Protein AF-A0A954PVY9-F1 (afdb_monomer)

Solvent-accessible surface area (backbone atoms only — not comparable to full-atom values): 7158 Å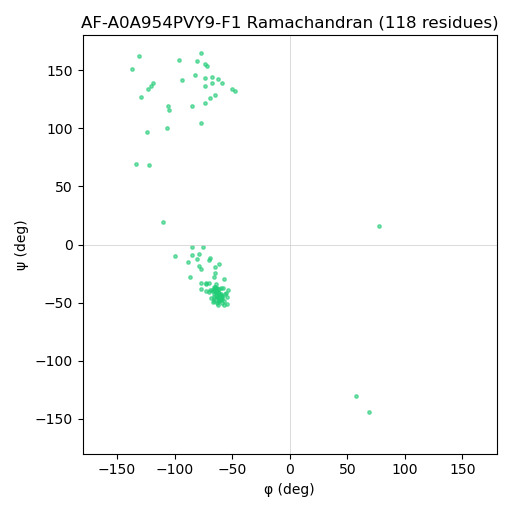² total; per-residue (Å²): 110,61,68,61,53,42,70,74,42,60,95,51,85,72,95,65,95,59,83,76,90,64,86,89,55,93,79,88,86,86,84,80,85,85,58,50,85,84,39,48,58,55,56,52,50,53,50,30,65,71,69,37,47,43,48,49,43,28,36,53,28,14,41,55,46,36,51,49,36,32,76,71,67,75,44,56,80,82,45,35,53,59,44,24,50,50,39,47,71,72,52,85,86,41,74,80,64,51,71,69,53,44,54,52,40,26,56,48,21,39,53,44,29,52,62,48,56,79,70,106

Nearest PDB structures (foldseek):
  1r0k-assembly1_B  TM=9.342E-01  e=4.676E-06  Zymomonas mobilis
  4zn6-assembly1_B  TM=9.422E-01  e=2.497E-05  Acinetobacter baumannii AB307-0294
  5dul-assembly2_C  TM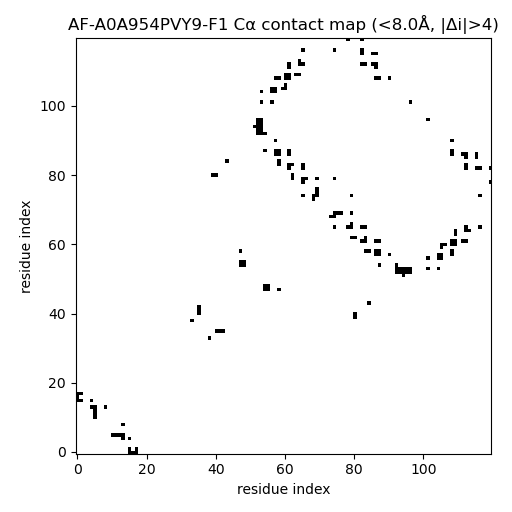=9.251E-01  e=2.497E-05  Yersinia pestis
  5dul-assembly1_A  TM=9.231E-01  e=3.491E-05  Yersinia pestis
  3iie-assembly1_B  TM=9.160E-01  e=1.491E-04  Yersinia pseudotuberculosis YPIII

Secondary structure (DSSP, 8-state):
-HHHHHHHHTT-----SSPPP-TTS----------TTT-HHHHHHHHHHHH-TTHHHHHHHHHHHHHHHHHTTSS-GGGHHHHHHHHHHTSPP-SS--HHHHHHHHHHHHHHHHHHHTT-

Sequence (120 aa):
RLPIQYALTHPRRLPCPAPSFDPAQTWELSLEPADRDRFPALSLGFEVARVGGTAGAVINAANEVAVGLFLAGEIRFTDIVPLCQKTLNNHTFEQRPSLARLLELDQWARQEAGVCAERL

Radius of gyration: 19.32 Å; Cα contacts (8 Å, |Δi|>4): 104; chains: 1; bounding box: 39×36×48 Å

Structure (mmCIF, N/CA/C/O backbone):
data_AF-A0A954PVY9-F1
#
_entry.id   AF-A0A954PVY9-F1
#
loop_
_atom_site.group_PDB
_atom_site.id
_atom_site.type_symbol
_atom_site.label_atom_id
_atom_site.label_alt_id
_atom_site.label_comp_id
_atom_site.label_asym_id
_atom_site.label_entity_id
_atom_site.label_seq_id
_atom_site.pdbx_PDB_ins_code
_atom_site.Cartn_x
_atom_site.Cartn_y
_atom_site.Cartn_z
_atom_site.occupancy
_atom_site.B_iso_or_equiv
_atom_site.auth_seq_id
_atom_site.auth_comp_id
_atom_site.auth_asym_id
_atom_site.auth_atom_id
_atom_site.pdbx_PDB_model_num
ATOM 1 N N . ARG A 1 1 ? 6.125 -9.121 -18.660 1.00 80.56 1 ARG A N 1
ATOM 2 C CA . ARG A 1 1 ? 6.710 -10.407 -19.132 1.00 80.56 1 ARG A CA 1
ATOM 3 C C . ARG A 1 1 ? 8.151 -10.600 -18.657 1.00 80.56 1 ARG A C 1
ATOM 5 O O . ARG A 1 1 ? 8.395 -11.585 -17.978 1.00 80.56 1 ARG A O 1
ATOM 12 N N . LEU A 1 2 ? 9.065 -9.658 -18.918 1.00 92.12 2 LEU A N 1
ATOM 13 C CA . LEU A 1 2 ? 10.461 -9.735 -18.458 1.00 92.12 2 LEU A CA 1
ATOM 14 C C . LEU A 1 2 ? 10.653 -9.938 -16.932 1.00 92.12 2 LEU A C 1
ATOM 16 O O . LEU A 1 2 ? 11.351 -10.886 -16.575 1.00 92.12 2 LEU A O 1
ATOM 20 N N . PRO A 1 3 ? 10.033 -9.149 -16.022 1.00 93.50 3 PRO A N 1
ATOM 21 C CA . PRO A 1 3 ? 10.262 -9.327 -14.581 1.00 93.50 3 PRO A CA 1
ATOM 22 C C . PRO A 1 3 ? 9.755 -10.679 -14.058 1.00 93.50 3 PRO A C 1
ATOM 24 O O . PRO A 1 3 ? 10.426 -11.311 -13.250 1.00 93.50 3 PRO A O 1
ATOM 27 N N . ILE A 1 4 ? 8.623 -11.167 -14.580 1.00 93.56 4 ILE A N 1
ATOM 28 C CA . ILE A 1 4 ? 8.061 -12.482 -14.230 1.00 93.56 4 ILE A CA 1
ATOM 29 C C . ILE A 1 4 ? 9.016 -13.605 -14.649 1.00 93.56 4 ILE A C 1
ATOM 31 O O . ILE A 1 4 ? 9.348 -14.465 -13.840 1.00 93.56 4 ILE A O 1
ATOM 35 N N . GLN A 1 5 ? 9.485 -13.590 -15.904 1.00 94.62 5 GLN A N 1
ATOM 36 C CA . GLN A 1 5 ? 10.417 -14.604 -16.400 1.00 94.62 5 GLN A CA 1
ATOM 37 C C . GLN A 1 5 ? 11.698 -14.625 -15.566 1.00 94.62 5 GLN A C 1
ATOM 39 O O . GLN A 1 5 ? 12.135 -15.693 -15.152 1.00 94.62 5 GLN A O 1
ATOM 44 N N . TYR A 1 6 ? 12.275 -13.452 -15.296 1.00 94.75 6 TYR A N 1
ATOM 45 C CA . TYR A 1 6 ? 13.500 -13.364 -14.513 1.00 94.75 6 TYR A CA 1
ATOM 46 C C . TYR A 1 6 ? 13.312 -13.882 -13.084 1.00 94.75 6 TYR A C 1
ATOM 48 O O . TYR A 1 6 ? 14.158 -14.637 -12.620 1.00 94.75 6 TYR A O 1
ATOM 56 N N . ALA A 1 7 ? 12.196 -13.561 -12.420 1.00 96.00 7 ALA A N 1
ATOM 57 C CA . ALA A 1 7 ? 11.892 -14.087 -11.088 1.00 96.00 7 ALA A CA 1
ATOM 58 C C . ALA A 1 7 ? 11.842 -15.628 -11.056 1.00 96.00 7 ALA A C 1
ATOM 60 O O . ALA A 1 7 ? 12.325 -16.232 -10.104 1.00 96.00 7 ALA A O 1
ATOM 61 N N . LEU A 1 8 ? 11.317 -16.268 -12.110 1.00 95.50 8 LEU A N 1
ATOM 62 C CA . LEU A 1 8 ? 11.235 -17.731 -12.217 1.00 95.50 8 LEU A CA 1
ATOM 63 C C . LEU A 1 8 ? 12.565 -18.397 -12.584 1.00 95.50 8 LEU A C 1
ATOM 65 O O . LEU A 1 8 ? 12.820 -19.533 -12.190 1.00 95.50 8 LEU A O 1
ATOM 69 N N . THR A 1 9 ? 13.395 -17.732 -13.390 1.00 96.06 9 THR A N 1
ATOM 70 C CA . THR A 1 9 ? 14.623 -18.335 -13.925 1.00 96.06 9 THR A CA 1
ATOM 71 C C . THR A 1 9 ? 15.874 -17.937 -13.157 1.00 96.06 9 THR A C 1
ATOM 73 O O . THR A 1 9 ? 16.922 -18.542 -13.391 1.00 96.06 9 THR A O 1
ATOM 76 N N . HIS A 1 10 ? 15.780 -16.960 -12.248 1.00 96.12 10 HIS A N 1
ATOM 77 C CA . HIS A 1 10 ? 16.892 -16.450 -11.453 1.00 96.12 10 HIS A CA 1
ATOM 78 C C . HIS A 1 10 ? 17.722 -17.593 -10.828 1.00 96.12 10 HIS A C 1
ATOM 80 O O . HIS A 1 10 ? 17.151 -18.518 -10.247 1.00 96.12 10 HIS A O 1
ATOM 86 N N . PRO A 1 11 ? 19.067 -17.560 -10.933 1.00 95.81 11 PRO A N 1
ATOM 87 C CA . PRO A 1 11 ? 19.891 -16.481 -11.498 1.00 95.81 11 PRO A CA 1
ATOM 88 C C . PRO A 1 11 ? 20.070 -16.547 -13.027 1.00 95.81 11 PRO A C 1
ATOM 90 O O . PRO A 1 11 ? 20.716 -15.680 -13.614 1.00 95.81 11 PRO A O 1
ATOM 93 N N . ARG A 1 12 ? 19.519 -17.565 -13.699 1.00 96.00 12 ARG A N 1
ATOM 94 C CA . ARG A 1 12 ? 19.664 -17.762 -15.148 1.00 96.00 12 ARG A CA 1
ATOM 95 C C . ARG A 1 12 ? 18.828 -16.747 -15.926 1.00 96.00 12 ARG A C 1
ATOM 97 O O . ARG A 1 12 ? 17.691 -16.437 -15.565 1.00 96.00 12 ARG A O 1
ATOM 104 N N . ARG A 1 13 ? 19.370 -16.283 -17.052 1.00 93.25 13 ARG A N 1
ATOM 105 C CA . ARG A 1 13 ? 18.653 -15.467 -18.039 1.00 93.25 13 ARG A CA 1
ATOM 106 C C . ARG A 1 13 ? 18.332 -16.334 -19.247 1.00 93.25 13 ARG A C 1
ATOM 108 O O . ARG A 1 13 ? 19.238 -16.826 -19.909 1.00 93.25 13 ARG A O 1
ATOM 115 N N . LEU A 1 14 ? 17.046 -16.542 -19.503 1.00 93.44 14 LEU A N 1
ATOM 116 C CA . LEU A 1 14 ? 16.572 -17.227 -20.705 1.00 93.44 14 LEU A CA 1
ATOM 117 C C . LEU A 1 14 ? 16.193 -16.201 -21.785 1.00 93.44 14 LEU A C 1
ATOM 119 O O . LEU A 1 14 ? 15.905 -15.052 -21.436 1.00 93.44 14 LEU A O 1
ATOM 123 N N . PRO A 1 15 ? 16.144 -16.592 -23.072 1.00 92.56 15 PRO A N 1
ATOM 124 C CA . PRO A 1 15 ? 15.551 -15.762 -24.118 1.00 92.56 15 PRO A CA 1
ATOM 125 C C . PRO A 1 15 ? 14.153 -15.281 -23.706 1.00 92.56 15 PRO A C 1
ATOM 127 O O . PRO A 1 15 ? 13.360 -16.056 -23.171 1.00 92.56 15 PRO A O 1
ATOM 130 N N . CYS A 1 16 ? 13.862 -13.993 -23.888 1.00 89.88 16 CYS A N 1
ATOM 131 C CA . CYS A 1 16 ? 12.590 -13.381 -23.505 1.00 89.88 16 CYS A CA 1
ATOM 132 C C . CYS A 1 16 ? 11.914 -12.792 -24.748 1.00 89.88 16 CYS A C 1
ATOM 134 O O . CYS A 1 16 ? 12.590 -12.109 -25.511 1.00 89.88 16 CYS A O 1
ATOM 136 N N . PRO A 1 17 ? 10.597 -12.982 -24.945 1.00 88.06 17 PRO A N 1
ATOM 137 C CA . PRO A 1 17 ? 9.878 -12.370 -26.061 1.00 88.06 17 PRO A CA 1
ATOM 138 C C . PRO A 1 17 ? 9.605 -10.869 -25.857 1.00 88.06 17 PRO A C 1
ATOM 140 O O . PRO A 1 17 ? 8.970 -10.249 -26.704 1.00 88.06 17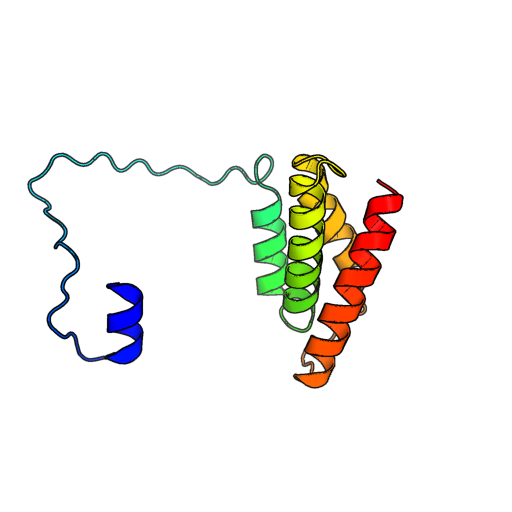 PRO A O 1
ATOM 143 N N . ALA A 1 18 ? 9.987 -10.290 -24.712 1.00 90.50 18 ALA A N 1
ATOM 144 C CA . ALA A 1 18 ? 9.885 -8.849 -24.510 1.00 90.50 18 ALA A CA 1
ATOM 145 C C . ALA A 1 18 ? 10.879 -8.127 -25.438 1.00 90.50 18 ALA A C 1
ATOM 147 O O . ALA A 1 18 ? 12.007 -8.605 -25.572 1.00 90.50 18 ALA A O 1
ATOM 148 N N . PRO A 1 19 ? 10.490 -7.000 -26.060 1.00 88.56 19 PRO A N 1
ATOM 149 C CA . PRO A 1 19 ? 11.402 -6.235 -26.897 1.00 88.56 19 PRO A CA 1
ATOM 150 C C . PRO A 1 19 ? 12.618 -5.786 -26.083 1.00 88.56 19 PRO A C 1
ATOM 152 O O . PRO A 1 19 ? 12.493 -5.393 -24.919 1.00 88.56 19 PRO A O 1
ATOM 155 N N . SER A 1 20 ? 13.792 -5.864 -26.702 1.00 87.50 20 SER A N 1
ATOM 156 C CA . SER A 1 20 ? 15.020 -5.331 -26.121 1.00 87.50 20 SER A CA 1
ATOM 157 C C . SER A 1 20 ? 14.951 -3.810 -26.059 1.00 87.50 20 SER A C 1
ATOM 159 O O . SER A 1 20 ? 14.409 -3.167 -26.956 1.00 87.50 20 SER A O 1
ATOM 161 N N . PHE A 1 21 ? 15.530 -3.240 -25.006 1.00 89.56 21 PHE A N 1
ATOM 162 C CA . PHE A 1 21 ? 15.793 -1.808 -24.953 1.00 89.56 21 PHE A CA 1
ATOM 163 C C . PHE A 1 21 ? 16.811 -1.438 -26.042 1.00 89.56 21 PHE A C 1
ATOM 165 O O . PHE A 1 21 ? 17.864 -2.073 -26.129 1.00 89.56 21 PHE A O 1
ATOM 172 N N . ASP A 1 22 ? 16.489 -0.438 -26.861 1.00 90.69 22 ASP A N 1
ATOM 173 C CA . ASP A 1 22 ? 17.344 0.058 -27.940 1.00 90.69 22 ASP A CA 1
ATOM 174 C C . ASP A 1 22 ? 17.949 1.418 -27.549 1.00 90.69 22 ASP A C 1
ATOM 176 O O . ASP A 1 22 ? 17.278 2.446 -27.659 1.00 90.69 22 ASP A O 1
ATOM 180 N N . PRO A 1 23 ? 19.210 1.461 -27.089 1.00 86.69 23 PRO A N 1
ATOM 181 C CA . PRO A 1 23 ? 19.839 2.703 -26.653 1.00 86.69 23 PRO A CA 1
ATOM 182 C C . PRO A 1 23 ? 20.121 3.689 -27.799 1.00 86.69 23 PRO A C 1
ATOM 184 O O . PRO A 1 23 ? 20.469 4.830 -27.512 1.00 86.69 23 PRO A O 1
ATOM 187 N N . ALA A 1 24 ? 20.007 3.278 -29.070 1.00 92.75 24 ALA A N 1
ATOM 188 C CA . ALA A 1 24 ? 20.234 4.154 -30.222 1.00 92.75 24 ALA A CA 1
ATOM 189 C C . ALA A 1 24 ? 19.023 5.044 -30.556 1.00 92.75 24 ALA A C 1
ATOM 191 O O . ALA A 1 24 ? 19.149 5.985 -31.340 1.00 92.75 24 ALA A O 1
ATOM 192 N N . GLN A 1 25 ? 17.855 4.762 -29.974 1.00 90.88 25 GLN A N 1
ATOM 193 C CA . GLN A 1 25 ? 16.687 5.635 -30.080 1.00 90.88 25 GLN A CA 1
ATOM 194 C C . GLN A 1 25 ? 16.866 6.887 -29.216 1.00 90.88 25 GLN A C 1
ATOM 196 O O . GLN A 1 25 ? 17.608 6.887 -28.235 1.00 90.88 25 GLN A O 1
ATOM 201 N N . THR A 1 26 ? 16.175 7.970 -29.566 1.00 88.38 26 THR A N 1
ATOM 202 C CA . THR A 1 26 ? 16.121 9.155 -28.706 1.00 88.38 26 THR A CA 1
ATOM 203 C C . THR A 1 26 ? 15.225 8.861 -27.507 1.00 88.38 26 THR A C 1
ATOM 205 O O . THR A 1 26 ? 14.043 8.564 -27.677 1.00 88.38 26 THR A O 1
ATOM 208 N N . TRP A 1 27 ? 15.775 8.983 -26.301 1.00 89.62 27 TRP A N 1
ATOM 209 C CA . TRP A 1 27 ? 15.048 8.840 -25.041 1.00 89.62 27 TRP A CA 1
ATOM 210 C C . TRP A 1 27 ? 15.126 10.145 -24.258 1.00 89.62 27 TRP A C 1
ATOM 212 O O . TRP A 1 27 ? 16.195 10.748 -24.166 1.00 89.62 27 TRP A O 1
ATOM 222 N N . GLU A 1 28 ? 14.019 10.550 -23.644 1.00 92.00 28 GLU A N 1
ATOM 223 C CA . GLU A 1 28 ? 14.019 11.595 -22.624 1.00 92.00 28 GLU A CA 1
ATOM 224 C C . GLU A 1 28 ? 13.821 10.935 -21.258 1.00 92.00 28 GLU A C 1
ATOM 226 O O . GLU A 1 28 ? 12.825 10.252 -21.021 1.00 92.00 28 GLU A O 1
ATOM 231 N N . LEU A 1 29 ? 14.804 11.106 -20.373 1.00 92.69 29 LEU A N 1
ATOM 232 C CA . LEU A 1 29 ? 14.762 10.616 -19.001 1.00 92.69 29 LEU A CA 1
ATOM 233 C C . LEU A 1 29 ? 14.987 11.800 -18.065 1.00 92.69 29 LEU A C 1
ATOM 235 O O . LEU A 1 29 ? 16.125 12.198 -17.813 1.00 92.69 29 LEU A O 1
ATOM 239 N N . SER A 1 30 ? 13.896 12.358 -17.555 1.00 94.94 30 SER A N 1
ATOM 240 C CA . SER A 1 30 ? 13.922 13.361 -16.497 1.00 94.94 30 SER A CA 1
ATOM 241 C C . SER A 1 30 ? 13.765 12.689 -15.135 1.00 94.94 30 SER A C 1
ATOM 243 O O . SER A 1 30 ? 13.036 11.711 -14.971 1.00 94.94 30 SER A O 1
ATOM 245 N N . LEU A 1 31 ? 14.497 13.203 -14.149 1.00 96.06 31 LEU A N 1
ATOM 246 C CA . LEU A 1 31 ? 14.401 12.781 -12.759 1.00 96.06 31 LEU A CA 1
ATOM 247 C C . LEU A 1 31 ? 14.083 14.006 -11.915 1.00 96.06 31 LEU A C 1
ATOM 249 O O . LEU A 1 31 ? 14.739 15.039 -12.047 1.00 96.06 31 LEU A O 1
ATOM 253 N N . GLU A 1 32 ? 13.116 13.866 -11.020 1.00 96.06 32 GLU A N 1
ATOM 254 C CA . GLU A 1 32 ? 12.742 14.905 -10.070 1.00 96.06 32 GLU A CA 1
ATOM 255 C C . GLU A 1 32 ? 12.514 14.308 -8.674 1.00 96.06 32 GLU A C 1
ATOM 257 O O . GLU A 1 32 ? 12.163 13.128 -8.549 1.00 96.06 32 GLU A O 1
ATOM 262 N N . PRO A 1 33 ? 12.742 15.083 -7.600 1.00 96.88 33 PRO A N 1
ATOM 263 C CA . PRO A 1 33 ? 12.385 14.658 -6.256 1.00 96.88 33 PRO A CA 1
ATOM 264 C C . PRO A 1 33 ? 10.875 14.444 -6.126 1.00 96.88 33 PRO A C 1
ATOM 266 O O . PRO A 1 33 ? 10.079 15.229 -6.636 1.00 96.88 33 PRO A O 1
ATOM 269 N N . ALA A 1 34 ? 10.473 13.418 -5.376 1.00 96.00 34 ALA A N 1
ATOM 270 C CA . ALA A 1 34 ? 9.065 13.214 -5.064 1.00 96.00 34 ALA A CA 1
ATOM 271 C C . ALA A 1 34 ? 8.547 14.304 -4.110 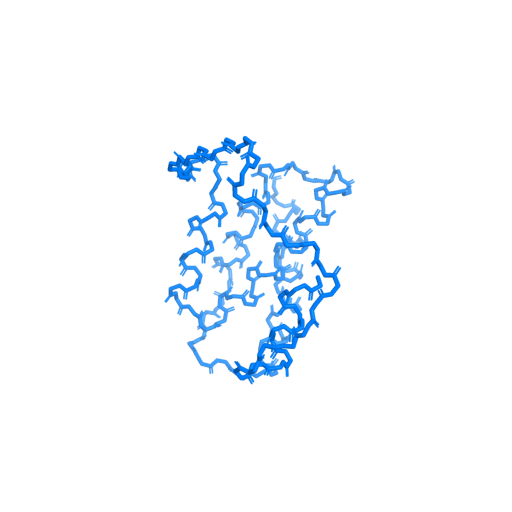1.00 96.00 34 ALA A C 1
ATOM 273 O O . ALA A 1 34 ? 9.090 14.489 -3.017 1.00 96.00 34 ALA A O 1
ATOM 274 N N . ASP A 1 35 ? 7.462 14.970 -4.499 1.00 97.12 35 ASP A N 1
ATOM 275 C CA . ASP A 1 35 ? 6.738 15.926 -3.661 1.00 97.12 35 ASP A CA 1
ATOM 276 C C . ASP A 1 35 ? 5.864 15.180 -2.639 1.00 97.12 35 ASP A C 1
ATOM 278 O O . ASP A 1 35 ? 4.826 14.600 -2.965 1.00 97.12 35 ASP A O 1
ATOM 282 N N . ARG A 1 36 ? 6.310 15.158 -1.383 1.00 95.31 36 ARG A N 1
ATOM 283 C CA . ARG A 1 36 ? 5.639 14.421 -0.304 1.00 95.31 36 ARG A CA 1
ATOM 284 C C . ARG A 1 36 ? 4.393 15.120 0.227 1.00 95.31 36 ARG A C 1
ATOM 286 O O . ARG A 1 36 ? 3.547 14.434 0.795 1.00 95.31 36 ARG A O 1
ATOM 293 N N . ASP A 1 37 ? 4.269 16.426 0.018 1.00 95.44 37 ASP A N 1
ATOM 294 C CA . ASP A 1 37 ? 3.078 17.179 0.411 1.00 95.44 37 ASP A CA 1
ATOM 295 C C . ASP A 1 37 ? 1.955 16.919 -0.597 1.00 95.44 37 ASP A C 1
ATOM 297 O O . ASP A 1 37 ? 0.802 16.705 -0.221 1.00 95.44 37 ASP A O 1
ATOM 301 N N . ARG A 1 38 ? 2.307 16.828 -1.886 1.00 96.12 38 ARG A N 1
ATOM 302 C CA . ARG A 1 38 ? 1.381 16.430 -2.953 1.00 96.12 38 ARG A CA 1
ATOM 303 C C . ARG A 1 38 ? 1.030 14.940 -2.922 1.00 96.12 38 ARG A C 1
ATOM 305 O O . ARG A 1 38 ? -0.095 14.577 -3.266 1.00 96.12 38 ARG A O 1
ATOM 312 N N . PHE A 1 39 ? 1.968 14.078 -2.525 1.00 96.88 39 PHE A N 1
ATOM 313 C CA . PHE A 1 39 ? 1.796 12.619 -2.481 1.00 96.88 39 PHE A CA 1
ATOM 314 C C . PHE A 1 39 ? 2.045 12.047 -1.072 1.00 96.88 39 PHE A C 1
ATOM 316 O O . PHE A 1 39 ? 2.995 11.279 -0.867 1.00 96.88 39 PHE A O 1
ATOM 323 N N . PRO A 1 40 ? 1.173 12.345 -0.089 1.00 96.88 40 PRO A N 1
ATOM 324 C CA . PRO A 1 40 ? 1.390 11.965 1.311 1.00 96.88 40 PRO A CA 1
ATOM 325 C C . PRO A 1 40 ? 1.397 10.444 1.544 1.00 96.88 40 PRO A C 1
ATOM 327 O O . PRO A 1 40 ? 1.990 9.967 2.513 1.00 96.88 40 PRO A O 1
ATOM 330 N N . ALA A 1 41 ? 0.830 9.660 0.618 1.00 97.62 41 ALA A N 1
ATOM 331 C CA . ALA A 1 41 ? 0.906 8.197 0.627 1.00 97.62 41 ALA A CA 1
ATOM 332 C C . ALA A 1 41 ? 2.353 7.671 0.617 1.00 97.62 41 ALA A C 1
ATOM 334 O O . ALA A 1 41 ? 2.619 6.608 1.174 1.00 97.62 41 ALA A O 1
ATOM 335 N N . LEU A 1 42 ? 3.299 8.409 0.019 1.00 97.56 42 LEU A N 1
ATOM 336 C CA . LEU A 1 42 ? 4.713 8.031 0.025 1.00 97.56 42 LEU A CA 1
ATOM 337 C C . LEU A 1 42 ? 5.285 8.071 1.442 1.00 97.56 42 LEU A C 1
ATOM 339 O O . LEU A 1 42 ? 5.920 7.110 1.875 1.00 97.56 42 LEU A O 1
ATOM 343 N N . SER A 1 43 ? 5.040 9.161 2.174 1.00 97.38 43 SER A N 1
ATOM 344 C CA . SER A 1 43 ? 5.485 9.307 3.564 1.00 97.38 43 SER A CA 1
ATOM 345 C C . SER A 1 43 ? 4.901 8.204 4.445 1.00 97.38 43 SER A C 1
ATOM 347 O O . SER A 1 43 ? 5.653 7.537 5.156 1.00 97.38 43 SER A O 1
ATOM 349 N N . LEU A 1 44 ? 3.594 7.951 4.316 1.00 97.69 44 LEU A N 1
ATOM 350 C CA . LEU A 1 44 ? 2.896 6.889 5.039 1.00 97.69 44 LEU A CA 1
ATOM 351 C C . LEU A 1 44 ? 3.462 5.499 4.710 1.00 97.69 44 LEU A C 1
ATOM 353 O O . LEU A 1 44 ? 3.776 4.724 5.610 1.00 97.69 44 LEU A O 1
ATOM 357 N N . GLY A 1 45 ? 3.675 5.195 3.428 1.00 97.56 45 GLY A N 1
ATOM 358 C CA . GLY A 1 45 ? 4.252 3.923 2.992 1.00 97.56 45 GLY A CA 1
ATOM 359 C C . GLY A 1 45 ? 5.664 3.687 3.535 1.00 97.56 45 GLY A C 1
ATOM 360 O O . GLY A 1 45 ? 5.962 2.597 4.025 1.00 97.56 45 GLY A O 1
ATOM 361 N N . PHE A 1 46 ? 6.530 4.708 3.512 1.00 97.62 46 PHE A N 1
ATOM 362 C CA . PHE A 1 46 ? 7.875 4.607 4.089 1.00 97.62 46 PHE A CA 1
ATOM 363 C C . PHE A 1 46 ? 7.852 4.438 5.610 1.00 97.62 46 PHE A C 1
ATOM 365 O O . PHE A 1 46 ? 8.657 3.676 6.149 1.00 97.62 46 PHE A O 1
ATOM 372 N N . GLU A 1 47 ? 6.946 5.120 6.311 1.00 96.94 47 GLU A N 1
ATOM 373 C CA . GLU A 1 47 ? 6.784 4.951 7.754 1.00 96.94 47 GLU A CA 1
ATOM 374 C C . GLU A 1 47 ? 6.354 3.524 8.102 1.00 96.94 47 GLU A C 1
ATOM 376 O O . GLU A 1 47 ? 6.998 2.871 8.924 1.00 96.94 47 GLU A O 1
ATOM 381 N N . VAL A 1 48 ? 5.329 3.017 7.418 1.00 97.50 48 VAL A N 1
ATOM 382 C CA . VAL A 1 48 ? 4.804 1.657 7.587 1.00 97.50 48 VAL A CA 1
ATOM 383 C C . VAL A 1 48 ? 5.876 0.611 7.305 1.00 97.50 48 VAL A C 1
ATOM 385 O O . VAL A 1 48 ? 6.056 -0.314 8.096 1.00 97.50 48 VAL A O 1
ATOM 388 N N . ALA A 1 49 ? 6.636 0.772 6.218 1.00 97.31 49 ALA A N 1
ATOM 389 C CA . ALA A 1 49 ? 7.733 -0.129 5.877 1.00 97.31 49 ALA A CA 1
ATOM 390 C C . ALA A 1 49 ? 8.846 -0.119 6.937 1.00 97.31 49 ALA A C 1
ATOM 392 O O . ALA A 1 49 ? 9.417 -1.164 7.243 1.00 97.31 49 ALA A O 1
ATOM 393 N N . ARG A 1 50 ? 9.145 1.051 7.519 1.00 97.69 50 ARG A N 1
ATOM 394 C CA . ARG A 1 50 ? 10.149 1.200 8.581 1.00 97.69 50 ARG A CA 1
ATOM 395 C C . ARG A 1 50 ? 9.701 0.562 9.897 1.00 97.69 50 ARG A C 1
ATOM 397 O O . ARG A 1 50 ? 10.527 -0.032 10.583 1.00 97.69 50 ARG A O 1
ATOM 404 N N . VAL A 1 51 ? 8.429 0.714 10.262 1.00 96.62 51 VAL A N 1
ATOM 405 C CA . VAL A 1 51 ? 7.859 0.147 11.496 1.00 96.62 51 VAL A CA 1
ATOM 406 C C . VAL A 1 51 ? 7.682 -1.373 11.376 1.00 96.62 51 VAL A C 1
ATOM 408 O O . VAL A 1 51 ? 7.989 -2.107 12.317 1.00 96.62 51 VAL A O 1
ATOM 411 N N . GLY A 1 52 ? 7.240 -1.859 10.213 1.00 96.56 52 GLY A N 1
ATOM 412 C CA . GLY A 1 52 ? 7.011 -3.280 9.954 1.00 96.56 52 GLY A CA 1
ATOM 413 C C . GLY A 1 52 ? 5.827 -3.846 10.745 1.00 96.56 52 GLY A C 1
ATOM 414 O O . GLY A 1 52 ? 4.817 -3.170 10.943 1.00 96.56 52 GLY A O 1
ATOM 415 N N . GLY A 1 53 ? 5.939 -5.105 11.181 1.00 97.69 53 GLY A N 1
ATOM 416 C CA . GLY A 1 53 ? 4.921 -5.774 11.995 1.00 97.69 53 GLY A CA 1
ATOM 417 C C . GLY A 1 53 ? 3.543 -5.805 11.332 1.00 97.69 53 GLY A C 1
ATOM 418 O O . GLY A 1 53 ? 3.407 -6.187 10.170 1.00 97.69 53 GLY A O 1
ATOM 419 N N . THR A 1 54 ? 2.517 -5.401 12.075 1.00 98.44 54 THR A N 1
ATOM 420 C CA . THR A 1 54 ? 1.117 -5.373 11.621 1.00 98.44 54 THR A CA 1
ATOM 421 C C . THR A 1 54 ? 0.752 -4.192 10.729 1.00 98.44 54 THR A C 1
ATOM 423 O O . THR A 1 54 ? -0.256 -4.260 10.025 1.00 98.44 54 THR A O 1
ATOM 426 N N . ALA A 1 55 ? 1.550 -3.119 10.730 1.00 98.25 55 ALA A N 1
ATOM 427 C CA . ALA A 1 55 ? 1.186 -1.858 10.085 1.00 98.25 55 ALA A CA 1
ATOM 428 C C . ALA A 1 55 ? 0.937 -2.019 8.575 1.00 98.25 55 ALA A C 1
ATOM 430 O O . ALA A 1 55 ? 0.012 -1.419 8.029 1.00 98.25 55 ALA A O 1
ATOM 431 N N . GLY A 1 56 ? 1.727 -2.871 7.909 1.00 98.00 56 GLY A N 1
ATOM 432 C CA . GLY A 1 56 ? 1.611 -3.123 6.471 1.00 98.00 56 GLY A CA 1
ATOM 433 C C . GLY A 1 56 ? 0.275 -3.742 6.064 1.00 98.00 56 GLY A C 1
ATOM 434 O O . GLY A 1 56 ? -0.341 -3.278 5.108 1.00 98.00 56 GLY A O 1
ATOM 435 N N . ALA A 1 57 ? -0.198 -4.748 6.805 1.00 98.25 57 ALA A N 1
ATOM 436 C CA . ALA A 1 57 ? -1.481 -5.390 6.522 1.00 98.25 57 ALA A CA 1
ATOM 437 C C . ALA A 1 57 ? -2.653 -4.427 6.744 1.00 98.25 57 ALA A C 1
ATOM 439 O O . ALA A 1 57 ? -3.536 -4.335 5.895 1.00 98.25 57 ALA A O 1
ATOM 440 N N . VAL A 1 58 ? -2.612 -3.654 7.835 1.00 98.56 58 VAL A N 1
ATOM 441 C CA . VAL A 1 58 ? -3.649 -2.663 8.159 1.00 98.56 58 VAL A CA 1
ATOM 442 C C . VAL A 1 58 ? -3.747 -1.588 7.076 1.00 98.56 58 VAL A C 1
ATOM 444 O O . VAL A 1 58 ? -4.839 -1.307 6.591 1.00 98.56 58 VAL A O 1
ATOM 447 N N . ILE A 1 59 ? -2.617 -1.014 6.652 1.00 98.31 59 ILE A N 1
ATOM 448 C CA . ILE A 1 59 ? -2.606 0.024 5.611 1.00 98.31 59 ILE A CA 1
ATOM 449 C C . ILE A 1 59 ? -3.025 -0.517 4.252 1.00 98.31 59 ILE A C 1
ATOM 451 O O . ILE A 1 59 ? -3.765 0.163 3.545 1.00 98.31 59 ILE A O 1
ATOM 455 N N . ASN A 1 60 ? -2.592 -1.726 3.884 1.00 98.50 60 ASN A N 1
ATOM 456 C CA . ASN A 1 60 ? -3.008 -2.325 2.620 1.00 98.50 60 ASN A CA 1
ATOM 457 C C . ASN A 1 60 ? -4.532 -2.517 2.577 1.00 98.50 60 ASN A C 1
ATOM 459 O O . ASN A 1 60 ? -5.182 -2.084 1.628 1.00 98.50 60 ASN A O 1
ATOM 463 N N . ALA A 1 61 ? -5.099 -3.093 3.638 1.00 98.69 61 ALA A N 1
ATOM 464 C CA . ALA A 1 61 ? -6.533 -3.315 3.771 1.00 98.69 61 ALA A CA 1
ATOM 465 C C . ALA A 1 61 ? -7.338 -2.003 3.773 1.00 98.69 61 ALA A C 1
ATOM 467 O O . ALA A 1 61 ? -8.330 -1.882 3.052 1.00 98.69 61 ALA A O 1
ATOM 468 N N . ALA A 1 62 ? -6.890 -0.998 4.532 1.00 98.69 62 ALA A N 1
ATOM 469 C CA . ALA A 1 62 ? -7.532 0.314 4.573 1.00 98.69 62 ALA A CA 1
ATOM 470 C C . ALA A 1 62 ? -7.492 1.014 3.205 1.00 98.69 62 ALA A C 1
ATOM 472 O O . ALA A 1 62 ? -8.494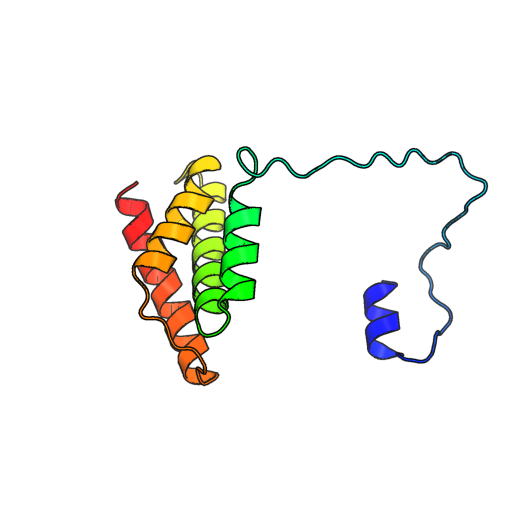 1.582 2.773 1.00 98.69 62 ALA A O 1
ATOM 473 N N . ASN A 1 63 ? -6.364 0.921 2.490 1.00 98.69 63 ASN A N 1
ATOM 474 C CA . ASN A 1 63 ? -6.211 1.500 1.159 1.00 98.69 63 ASN A CA 1
ATOM 475 C C . ASN A 1 63 ? -7.140 0.848 0.131 1.00 98.69 63 ASN A C 1
ATOM 477 O O . ASN A 1 63 ? -7.715 1.555 -0.690 1.00 98.69 63 ASN A O 1
ATOM 481 N N . GLU A 1 64 ? -7.326 -0.472 0.175 1.00 98.75 64 GLU A N 1
ATOM 482 C CA . GLU A 1 64 ? -8.276 -1.149 -0.715 1.00 98.75 64 GLU A CA 1
ATOM 483 C C . GLU A 1 64 ? -9.714 -0.655 -0.511 1.00 98.75 64 GLU A C 1
ATOM 485 O O . GLU A 1 64 ? -10.413 -0.393 -1.491 1.00 98.75 64 GLU A O 1
ATOM 490 N N . VAL A 1 65 ? -10.143 -0.469 0.743 1.00 98.75 65 VAL A N 1
ATOM 491 C CA . VAL A 1 65 ? -11.470 0.094 1.045 1.00 98.75 65 VAL A CA 1
ATOM 492 C C . VAL A 1 65 ? -11.562 1.547 0.593 1.00 98.75 65 VAL A C 1
ATOM 494 O O . VAL A 1 65 ? -12.490 1.899 -0.128 1.00 98.75 65 VAL A O 1
ATOM 497 N N . ALA A 1 66 ? -10.587 2.385 0.949 1.00 98.62 66 ALA A N 1
ATOM 498 C CA . ALA A 1 66 ? -10.588 3.802 0.597 1.00 98.62 66 ALA A CA 1
ATOM 499 C C . ALA A 1 66 ? -10.593 4.031 -0.925 1.00 98.62 66 ALA A C 1
ATOM 501 O O . ALA A 1 66 ? -11.366 4.842 -1.431 1.00 98.62 66 ALA A O 1
ATOM 502 N N . VAL A 1 67 ? -9.777 3.288 -1.679 1.00 98.62 67 VAL A N 1
ATOM 503 C CA . VAL A 1 67 ? -9.783 3.347 -3.149 1.00 98.62 67 VAL A CA 1
ATOM 504 C C . VAL A 1 67 ? -11.124 2.866 -3.704 1.00 98.62 67 VAL A C 1
ATOM 506 O O . VAL A 1 67 ? -11.643 3.490 -4.626 1.00 98.62 67 VAL A O 1
ATOM 509 N N . GLY A 1 68 ? -11.709 1.806 -3.137 1.00 98.69 68 GLY A N 1
ATOM 510 C CA . GLY A 1 68 ? -13.047 1.340 -3.509 1.00 98.69 68 GLY A CA 1
ATOM 511 C C . GLY A 1 68 ? -14.115 2.424 -3.343 1.00 98.69 68 GLY A C 1
ATOM 512 O O . GLY A 1 68 ? -14.851 2.702 -4.286 1.00 98.69 68 GLY A O 1
ATOM 513 N N . LEU A 1 69 ? -14.136 3.094 -2.188 1.00 98.50 69 LEU A N 1
ATOM 514 C CA . LEU A 1 69 ? -15.046 4.207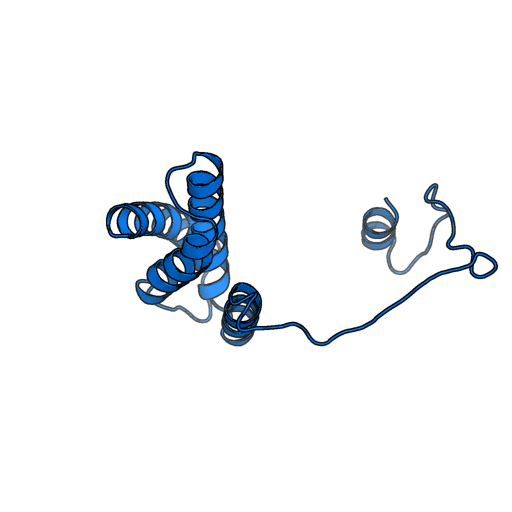 -1.895 1.00 98.50 69 LEU A CA 1
ATOM 515 C C . LEU A 1 69 ? -14.826 5.399 -2.837 1.00 98.50 69 LEU A C 1
ATOM 517 O O . LEU A 1 69 ? -15.784 5.994 -3.325 1.00 98.50 69 LEU A O 1
ATOM 521 N N . PHE A 1 70 ? -13.569 5.734 -3.142 1.00 98.62 70 PHE A N 1
ATOM 522 C CA . PHE A 1 70 ? -13.246 6.788 -4.104 1.00 98.62 70 PHE A CA 1
ATOM 523 C C . PHE A 1 70 ? -13.779 6.451 -5.503 1.00 98.62 70 PHE A C 1
ATOM 525 O O . PHE A 1 70 ? -14.410 7.290 -6.145 1.00 98.62 70 PHE A O 1
ATOM 532 N N . LEU A 1 71 ? -13.571 5.215 -5.966 1.00 98.69 71 LEU A N 1
ATOM 533 C CA . LEU A 1 71 ? -14.070 4.751 -7.263 1.00 98.69 71 LEU A CA 1
ATOM 534 C C . LEU A 1 71 ? -15.605 4.682 -7.312 1.00 98.69 71 LEU A C 1
ATOM 536 O O . LEU A 1 71 ? -16.178 4.857 -8.386 1.00 98.69 71 LEU A O 1
ATOM 540 N N . ALA A 1 72 ? -16.263 4.468 -6.170 1.00 98.31 72 ALA A N 1
ATOM 541 C CA . ALA A 1 72 ? -17.717 4.536 -6.023 1.00 98.31 72 ALA A CA 1
ATOM 542 C C . ALA A 1 72 ? -18.264 5.977 -5.919 1.00 98.31 72 ALA A C 1
ATOM 544 O O . ALA A 1 72 ? -19.475 6.178 -5.973 1.00 98.31 72 ALA A O 1
ATOM 545 N N . GLY A 1 73 ? -17.393 6.986 -5.808 1.00 97.75 73 GLY A N 1
ATOM 546 C CA . GLY A 1 73 ? -17.783 8.390 -5.652 1.00 97.75 73 GLY A CA 1
ATOM 547 C C . GLY A 1 73 ? -18.236 8.768 -4.237 1.00 97.75 73 GLY A C 1
ATOM 548 O O . GLY A 1 73 ? -18.858 9.813 -4.065 1.00 97.75 73 GLY A O 1
ATOM 549 N N . GLU A 1 74 ? -17.933 7.939 -3.236 1.00 98.12 74 GLU A N 1
ATOM 550 C CA . GLU A 1 74 ? -18.349 8.132 -1.839 1.00 98.12 74 GLU A CA 1
ATOM 551 C C . GLU A 1 74 ? -17.375 9.015 -1.044 1.00 98.12 74 GLU A C 1
ATOM 553 O O . GLU A 1 74 ? -17.787 9.712 -0.120 1.00 98.12 74 GLU A O 1
ATOM 558 N N . ILE A 1 75 ? -16.093 9.032 -1.426 1.00 98.19 75 ILE A N 1
ATOM 559 C CA . ILE A 1 75 ? -15.063 9.907 -0.841 1.00 98.19 75 ILE A CA 1
ATOM 560 C C . ILE A 1 75 ? -14.262 10.617 -1.937 1.00 98.19 75 ILE A C 1
ATOM 562 O O . ILE A 1 75 ? -14.238 10.187 -3.094 1.00 98.19 75 ILE A O 1
ATOM 566 N N . ARG A 1 76 ? -13.559 11.702 -1.593 1.00 98.12 76 ARG A N 1
ATOM 567 C CA . ARG A 1 76 ? -12.665 12.396 -2.531 1.00 98.12 76 ARG A CA 1
ATOM 568 C C . ARG A 1 76 ? -11.327 11.669 -2.626 1.00 98.12 76 ARG A C 1
ATOM 570 O O . ARG A 1 76 ? -10.883 11.013 -1.688 1.00 98.12 76 ARG A O 1
ATOM 577 N N . PHE A 1 77 ? -10.609 11.881 -3.729 1.00 98.06 77 PHE A N 1
ATOM 578 C CA . PHE A 1 77 ? -9.246 11.358 -3.903 1.00 98.06 77 PHE A CA 1
ATOM 579 C C . PHE A 1 77 ? -8.308 11.754 -2.747 1.00 98.06 77 PHE A C 1
ATOM 581 O O . PHE A 1 77 ? -7.506 10.948 -2.280 1.00 98.06 77 PHE A O 1
ATOM 588 N N . THR A 1 78 ? -8.436 12.988 -2.252 1.00 97.44 78 THR A N 1
ATOM 589 C CA . THR A 1 78 ? -7.626 13.521 -1.146 1.00 97.44 78 THR A CA 1
ATOM 590 C C . THR A 1 78 ? -7.942 12.896 0.210 1.00 97.44 78 THR A C 1
ATOM 592 O O . THR A 1 78 ? -7.145 13.052 1.131 1.00 97.44 78 THR A O 1
ATOM 595 N N . ASP A 1 79 ? -9.055 12.171 0.337 1.00 98.06 79 ASP A N 1
ATOM 596 C CA . ASP A 1 79 ? -9.495 11.577 1.602 1.00 98.06 79 ASP A CA 1
ATOM 597 C C . ASP A 1 79 ? -8.895 10.178 1.820 1.00 98.06 79 ASP A C 1
ATOM 599 O O . ASP A 1 79 ? -8.866 9.688 2.949 1.00 98.06 79 ASP A O 1
ATOM 603 N N . ILE A 1 80 ? -8.336 9.559 0.768 1.00 98.50 80 ILE A N 1
ATOM 604 C CA . ILE A 1 80 ? -7.760 8.205 0.815 1.00 98.50 80 ILE A CA 1
ATOM 605 C C . ILE A 1 80 ? -6.660 8.108 1.879 1.00 98.50 80 ILE A C 1
ATOM 607 O O . ILE A 1 80 ? -6.700 7.236 2.743 1.00 98.50 80 ILE A O 1
ATOM 611 N N . VAL A 1 81 ? -5.676 9.012 1.845 1.00 98.19 81 VAL A N 1
ATOM 612 C CA . VAL A 1 81 ? -4.535 8.958 2.775 1.00 98.19 81 VAL A CA 1
ATOM 613 C C . VAL A 1 81 ? -4.947 9.272 4.220 1.00 98.19 81 VAL A C 1
ATOM 615 O O . VAL A 1 81 ? -4.569 8.497 5.101 1.00 98.19 81 VAL A O 1
ATOM 618 N N . PRO A 1 82 ? -5.741 10.326 4.503 1.00 97.81 82 PRO A N 1
ATOM 619 C CA . PRO A 1 82 ? -6.284 10.563 5.840 1.00 97.81 82 PRO A CA 1
ATOM 620 C C . PRO A 1 82 ? -7.078 9.382 6.406 1.00 97.81 82 PRO A C 1
ATOM 622 O O . PRO A 1 82 ? -6.904 9.046 7.578 1.00 97.81 82 PRO A O 1
ATOM 625 N N . LEU A 1 83 ? -7.909 8.724 5.590 1.00 98.44 83 LEU A N 1
ATOM 626 C CA . LEU A 1 83 ? -8.667 7.542 6.001 1.00 98.44 83 LEU A CA 1
ATOM 627 C C . LEU A 1 83 ? -7.714 6.401 6.378 1.00 98.44 83 LEU A C 1
ATOM 629 O O . LEU A 1 83 ? -7.781 5.900 7.499 1.00 98.44 83 LEU A O 1
ATOM 633 N N . CYS A 1 84 ? -6.768 6.058 5.499 1.00 98.50 84 CYS A N 1
ATOM 634 C CA . CYS A 1 84 ? -5.743 5.046 5.763 1.00 98.50 84 CYS A CA 1
ATOM 635 C C . CYS A 1 84 ? -4.960 5.330 7.054 1.00 98.50 84 CYS A C 1
ATOM 637 O O . CYS A 1 84 ? -4.759 4.430 7.871 1.00 98.50 84 CYS A O 1
ATOM 639 N N . GLN A 1 85 ? -4.550 6.584 7.266 1.00 98.00 85 GLN A N 1
ATOM 640 C CA . GLN A 1 85 ? -3.850 7.004 8.478 1.00 98.00 85 GLN A CA 1
ATOM 641 C C . GLN A 1 85 ? -4.728 6.858 9.724 1.00 98.00 85 GLN A C 1
ATOM 643 O O . GLN A 1 85 ? -4.242 6.421 10.761 1.00 98.00 85 GLN A O 1
ATOM 648 N N . LYS A 1 86 ? -6.015 7.209 9.644 1.00 98.12 86 LYS A N 1
ATOM 649 C CA . LYS A 1 86 ? -6.960 7.093 10.762 1.00 98.12 86 LYS A CA 1
ATOM 650 C C . LYS A 1 86 ? -7.193 5.631 11.142 1.00 98.12 86 LYS A C 1
ATOM 652 O O . LYS A 1 86 ? -7.095 5.299 12.319 1.00 98.12 86 LYS A O 1
ATOM 657 N N . THR A 1 87 ? -7.397 4.753 10.159 1.00 98.38 87 THR A N 1
ATOM 658 C CA . THR A 1 87 ? -7.494 3.303 10.385 1.00 98.38 87 THR A CA 1
ATOM 659 C C . THR A 1 87 ? -6.216 2.750 11.006 1.00 98.38 87 THR A C 1
ATOM 661 O O . THR A 1 87 ? -6.281 2.003 11.980 1.00 98.38 87 THR A O 1
ATOM 664 N N . LEU A 1 88 ? -5.046 3.163 10.506 1.00 98.12 88 LEU A N 1
ATOM 665 C CA . LEU A 1 88 ? -3.773 2.799 11.116 1.00 98.12 88 LEU A CA 1
ATOM 666 C C . LEU A 1 88 ? -3.676 3.330 12.554 1.00 98.12 88 LEU A C 1
ATOM 668 O O . LEU A 1 88 ? -3.291 2.592 13.442 1.00 98.12 88 LEU A O 1
ATOM 672 N N . ASN A 1 89 ? -4.071 4.560 12.853 1.00 97.50 89 ASN A N 1
ATOM 673 C CA . ASN A 1 89 ? -3.975 5.089 14.220 1.00 97.50 89 ASN A CA 1
ATOM 674 C C . ASN A 1 89 ? -4.876 4.349 15.226 1.00 97.50 89 ASN A C 1
ATOM 676 O O . ASN A 1 89 ? -4.569 4.335 16.416 1.00 97.50 89 ASN A O 1
ATOM 680 N N . ASN A 1 90 ? -5.951 3.711 14.756 1.00 97.81 90 ASN A N 1
ATOM 681 C CA . ASN A 1 90 ? -6.873 2.946 15.597 1.00 97.81 90 ASN A CA 1
ATOM 682 C C . ASN A 1 90 ? -6.414 1.496 15.840 1.00 97.81 90 ASN A C 1
ATOM 684 O O . ASN A 1 90 ? -7.009 0.795 16.660 1.00 97.81 90 ASN A O 1
ATOM 688 N N . HIS A 1 91 ? -5.368 1.024 15.150 1.00 97.12 91 HIS A N 1
ATOM 689 C CA . HIS A 1 91 ? -4.879 -0.346 15.307 1.00 97.12 91 HIS A CA 1
ATOM 690 C C . HIS A 1 91 ? -3.957 -0.486 16.520 1.00 97.12 91 HIS A C 1
ATOM 692 O O . HIS A 1 91 ? -3.153 0.392 16.831 1.00 97.12 91 HIS A O 1
ATOM 698 N N . THR A 1 92 ? -4.015 -1.644 17.178 1.00 96.62 92 THR A N 1
ATOM 699 C CA . THR A 1 92 ? -2.991 -2.025 18.158 1.00 96.62 92 THR A CA 1
ATOM 700 C C . THR A 1 92 ? -1.826 -2.680 17.426 1.00 96.62 92 THR A C 1
ATOM 702 O O . THR A 1 92 ? -2.005 -3.695 16.755 1.00 96.62 92 THR A O 1
ATOM 705 N N . PHE A 1 93 ? -0.639 -2.086 17.539 1.00 97.88 93 PHE A N 1
ATOM 706 C CA . PHE A 1 93 ? 0.554 -2.556 16.841 1.00 97.88 93 PHE A CA 1
ATOM 707 C C . PHE A 1 93 ? 1.130 -3.838 17.452 1.00 97.88 93 PHE A C 1
ATOM 709 O O . PHE A 1 93 ? 1.326 -3.928 18.665 1.00 97.88 93 PHE A O 1
ATOM 716 N N . GLU A 1 94 ? 1.514 -4.785 16.594 1.00 98.06 94 GLU A N 1
ATOM 717 C CA . GLU A 1 94 ? 2.279 -5.971 16.978 1.00 98.06 94 GLU A CA 1
ATOM 718 C C . GLU A 1 94 ? 3.501 -6.136 16.064 1.00 98.06 94 GLU A C 1
ATOM 720 O O . GLU A 1 94 ? 3.398 -6.169 14.837 1.00 98.06 94 GLU A O 1
ATOM 725 N N . GLN A 1 95 ? 4.691 -6.269 16.656 1.00 97.81 95 GLN A N 1
ATOM 726 C CA . GLN A 1 95 ? 5.944 -6.302 15.892 1.00 97.81 95 GLN A CA 1
ATOM 727 C C . GLN A 1 95 ? 6.149 -7.610 15.111 1.00 97.81 95 GLN A C 1
ATOM 729 O O . GLN A 1 95 ? 6.779 -7.612 14.054 1.00 97.81 95 GLN A O 1
ATOM 734 N N . ARG A 1 96 ? 5.669 -8.738 15.645 1.00 97.81 96 ARG A N 1
ATOM 735 C CA . ARG A 1 96 ? 5.883 -10.083 15.083 1.00 97.81 96 ARG A CA 1
ATOM 736 C C . ARG A 1 96 ? 4.566 -10.867 15.043 1.00 97.81 96 ARG A C 1
ATOM 738 O O . ARG A 1 96 ? 4.404 -11.804 15.823 1.00 97.81 96 ARG A O 1
ATOM 745 N N . PRO A 1 97 ? 3.613 -10.472 14.185 1.00 97.75 97 PRO A N 1
ATOM 746 C CA . PRO A 1 97 ? 2.330 -11.151 14.087 1.00 97.75 97 PRO A CA 1
ATOM 747 C C . PRO A 1 97 ? 2.476 -12.519 13.409 1.00 97.75 97 PRO A C 1
ATOM 749 O O . PRO A 1 97 ? 3.368 -12.743 12.587 1.00 97.75 97 PRO A O 1
ATOM 752 N N . SER A 1 98 ? 1.565 -13.435 13.728 1.00 98.31 98 SER A N 1
ATOM 753 C CA . SER A 1 98 ? 1.371 -14.655 12.943 1.00 98.31 98 SER A CA 1
ATOM 754 C C . SER A 1 98 ? 0.587 -14.349 11.659 1.00 98.31 98 SER A C 1
ATOM 756 O O . SER A 1 98 ? -0.065 -13.311 11.551 1.00 98.31 98 SER A O 1
ATOM 758 N N . LEU A 1 99 ? 0.582 -15.273 10.693 1.00 98.00 99 LEU A N 1
ATOM 759 C CA . LEU A 1 99 ? -0.265 -15.137 9.501 1.00 98.00 99 LEU A CA 1
ATOM 760 C C . LEU A 1 99 ? -1.753 -15.028 9.864 1.00 98.00 99 LEU A C 1
ATOM 762 O O . LEU A 1 99 ? -2.446 -14.171 9.326 1.00 98.00 99 LEU A O 1
ATOM 766 N N . ALA A 1 100 ? -2.236 -15.860 10.791 1.00 98.44 100 ALA A N 1
ATOM 767 C CA . ALA A 1 100 ? -3.622 -15.792 11.254 1.00 98.44 100 ALA A CA 1
ATOM 768 C C . ALA A 1 100 ? -3.947 -14.394 11.795 1.00 98.44 100 ALA A C 1
ATOM 770 O O . ALA A 1 100 ? -4.957 -13.803 11.421 1.00 98.44 100 ALA A O 1
ATOM 771 N N . ARG A 1 101 ? -3.022 -13.817 12.572 1.00 98.00 101 ARG A N 1
ATOM 772 C CA . ARG A 1 101 ? -3.184 -12.474 13.117 1.00 98.00 101 ARG A CA 1
ATOM 773 C C . ARG A 1 101 ? -3.220 -11.390 12.039 1.00 98.00 101 ARG A C 1
ATOM 775 O O . ARG A 1 101 ? -4.009 -10.457 12.134 1.00 98.00 101 ARG A O 1
ATOM 782 N N . LEU A 1 102 ? -2.398 -11.516 10.998 1.00 98.38 102 LEU A N 1
ATOM 783 C CA . LEU A 1 102 ? -2.424 -10.600 9.854 1.00 98.38 102 LEU A CA 1
ATOM 784 C C . LEU A 1 102 ? -3.757 -10.659 9.094 1.00 98.38 102 LEU A C 1
ATOM 786 O O . LEU A 1 102 ? -4.260 -9.618 8.688 1.00 98.38 102 LEU A O 1
ATOM 790 N N . LEU A 1 103 ? -4.339 -11.850 8.927 1.00 98.44 103 LEU A N 1
ATOM 791 C CA . LEU A 1 103 ? -5.637 -12.023 8.262 1.00 98.44 103 LEU A CA 1
ATOM 792 C C . LEU A 1 103 ? -6.795 -11.449 9.089 1.00 98.44 103 LEU A C 1
ATOM 794 O O . LEU A 1 103 ? -7.697 -10.830 8.531 1.00 98.44 103 LEU A O 1
ATOM 798 N N . GLU A 1 104 ? -6.762 -11.620 10.412 1.00 98.38 104 GLU A N 1
ATOM 799 C CA . GLU A 1 104 ? -7.715 -10.971 11.323 1.00 98.38 104 GLU A CA 1
ATOM 800 C C . GLU A 1 104 ? -7.630 -9.445 11.224 1.00 98.38 104 GLU A C 1
ATOM 802 O O . GLU A 1 104 ? -8.652 -8.764 11.162 1.00 98.38 104 GLU A O 1
ATOM 807 N N . LEU A 1 105 ? -6.408 -8.906 11.189 1.00 98.50 105 LEU A N 1
ATOM 808 C CA . LEU A 1 105 ? -6.182 -7.468 11.091 1.00 98.50 105 LEU A CA 1
ATOM 809 C C . LEU A 1 105 ? -6.557 -6.894 9.726 1.00 98.50 105 LEU A C 1
ATOM 811 O O . LEU A 1 105 ? -7.028 -5.765 9.691 1.00 98.50 105 LEU A O 1
ATOM 815 N N . ASP A 1 106 ? -6.403 -7.642 8.629 1.00 98.69 106 ASP A N 1
ATOM 816 C CA . ASP A 1 106 ? -6.941 -7.242 7.321 1.00 98.69 106 ASP A CA 1
ATOM 817 C C . ASP A 1 106 ? -8.467 -7.069 7.394 1.00 98.69 106 ASP A C 1
ATOM 819 O O . ASP A 1 106 ? -8.985 -6.006 7.054 1.00 98.69 106 ASP A O 1
ATOM 823 N N . GLN A 1 107 ? -9.187 -8.062 7.929 1.00 98.62 107 GLN A N 1
ATOM 824 C CA . GLN A 1 107 ? -10.648 -7.995 8.067 1.00 98.62 107 GLN A CA 1
ATOM 825 C C . GLN A 1 107 ? -11.087 -6.846 8.978 1.00 98.62 107 GLN A C 1
ATOM 827 O O . GLN A 1 107 ? -11.988 -6.084 8.622 1.00 98.62 107 GLN A O 1
ATOM 832 N N . TRP A 1 108 ? -10.431 -6.697 10.132 1.00 98.69 108 TRP A N 1
ATOM 833 C CA . TRP A 1 108 ? -10.687 -5.594 11.053 1.00 98.69 108 TRP A CA 1
ATOM 834 C C . TRP A 1 108 ? -10.422 -4.237 10.390 1.00 98.69 108 TRP A C 1
ATOM 836 O O . TRP A 1 108 ? -11.267 -3.350 10.463 1.00 98.69 108 TRP A O 1
ATOM 846 N N . ALA A 1 109 ? -9.298 -4.078 9.687 1.00 98.69 109 ALA A N 1
ATOM 847 C CA . ALA A 1 109 ? -8.936 -2.818 9.046 1.00 98.69 109 ALA A CA 1
ATOM 848 C C . ALA A 1 109 ? -9.933 -2.425 7.950 1.00 98.69 109 ALA A C 1
ATOM 850 O O . ALA A 1 109 ? -10.230 -1.243 7.805 1.00 98.69 109 ALA A O 1
ATOM 851 N N . ARG A 1 110 ? -10.508 -3.392 7.220 1.00 98.75 110 ARG A N 1
ATOM 852 C CA . ARG A 1 110 ? -11.581 -3.115 6.248 1.00 98.75 110 ARG A CA 1
ATOM 853 C C . ARG A 1 110 ? -12.844 -2.574 6.918 1.00 98.75 110 ARG A C 1
ATOM 855 O O . ARG A 1 110 ? -13.442 -1.625 6.418 1.00 98.75 110 ARG A O 1
ATOM 862 N N . GLN A 1 111 ? -13.242 -3.163 8.046 1.00 98.50 111 GLN A N 1
ATOM 8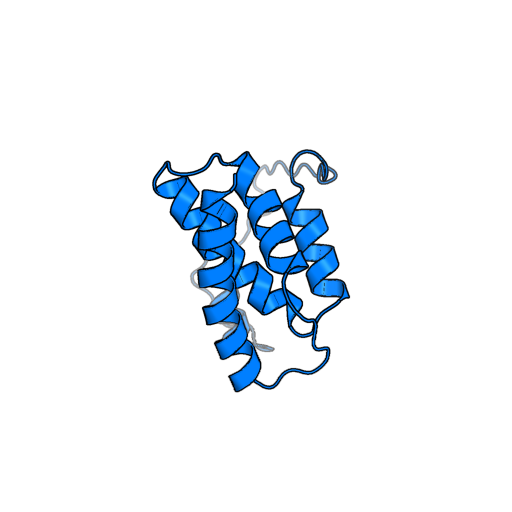63 C CA . GLN A 1 111 ? -14.397 -2.700 8.822 1.00 98.50 111 GLN A CA 1
ATOM 864 C C . GLN A 1 111 ? -14.140 -1.309 9.413 1.00 98.50 111 GLN A C 1
ATOM 866 O O . GLN A 1 111 ? -14.959 -0.404 9.262 1.00 98.50 111 GLN A O 1
ATOM 871 N N . GLU A 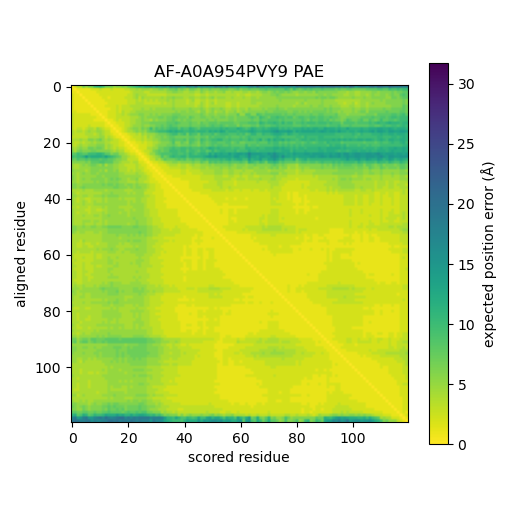1 112 ? -12.972 -1.118 10.025 1.00 98.50 112 GLU A N 1
ATOM 872 C CA . GLU A 1 112 ? -12.568 0.148 10.632 1.00 98.50 112 GLU A CA 1
ATOM 873 C C . GLU A 1 112 ? -12.438 1.268 9.590 1.00 98.50 112 GLU A C 1
ATOM 875 O O . GLU A 1 112 ? -12.825 2.404 9.854 1.00 98.50 112 GLU A O 1
ATOM 880 N N . ALA A 1 113 ? -11.942 0.963 8.388 1.00 98.44 113 ALA A N 1
ATOM 881 C CA . ALA A 1 113 ? -11.901 1.893 7.261 1.00 98.44 113 ALA A CA 1
ATOM 882 C C . ALA A 1 113 ? -13.301 2.381 6.858 1.00 98.44 113 ALA A C 1
ATOM 884 O O . ALA A 1 113 ? -13.481 3.582 6.656 1.00 98.44 113 ALA A O 1
ATOM 885 N N . GLY A 1 114 ? -14.297 1.489 6.816 1.00 97.31 114 GLY A N 1
ATOM 886 C C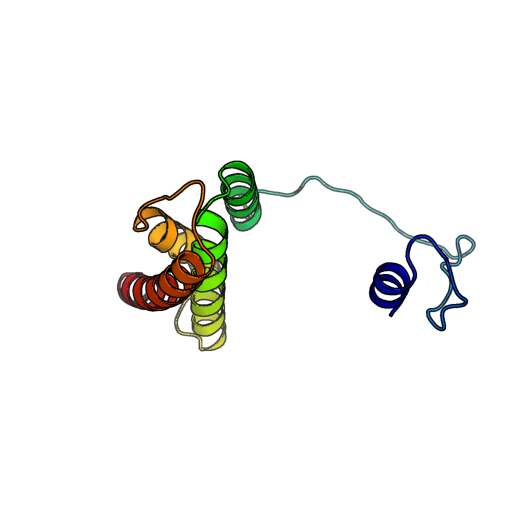A . GLY A 1 114 ? -15.697 1.860 6.576 1.00 97.31 114 GLY A CA 1
ATOM 887 C C . GLY A 1 114 ? -16.247 2.797 7.656 1.00 97.31 114 GLY A C 1
ATOM 888 O O . GLY A 1 114 ? -16.761 3.868 7.345 1.00 97.31 114 GLY A O 1
ATOM 889 N N . VAL A 1 115 ? -16.033 2.466 8.934 1.00 97.38 115 VAL A N 1
ATOM 890 C CA . VAL A 1 115 ? -16.432 3.329 10.067 1.00 97.38 115 VAL A CA 1
ATOM 891 C C . VAL A 1 115 ? -15.719 4.686 10.026 1.00 97.38 115 VAL A C 1
ATOM 893 O O . VAL A 1 115 ? -16.295 5.722 10.364 1.00 97.38 115 VAL A O 1
ATOM 896 N N . CYS A 1 116 ? -14.445 4.706 9.631 1.00 96.44 116 CYS A N 1
ATOM 897 C CA . CYS A 1 116 ? -13.679 5.936 9.482 1.00 96.44 116 CYS A CA 1
ATOM 898 C C . CYS A 1 116 ? -14.216 6.817 8.353 1.00 96.44 116 CYS A C 1
ATOM 900 O O . CYS A 1 116 ? -14.206 8.038 8.531 1.00 96.44 116 CYS A O 1
ATOM 902 N N . ALA A 1 117 ? -14.682 6.208 7.256 1.00 95.44 117 ALA A N 1
ATOM 903 C CA . ALA A 1 117 ? -15.237 6.887 6.091 1.00 95.44 117 ALA A CA 1
ATOM 904 C C . ALA A 1 117 ? -16.570 7.584 6.383 1.00 95.44 117 ALA A C 1
ATOM 906 O O . ALA A 1 117 ? -16.767 8.716 5.962 1.00 95.44 117 ALA A O 1
ATOM 907 N N . GLU A 1 118 ? -17.447 6.964 7.177 1.00 91.44 118 GLU A N 1
ATOM 908 C CA . GLU A 1 118 ? -18.714 7.577 7.619 1.00 91.44 118 GLU A CA 1
ATOM 909 C C . GLU A 1 118 ? -18.511 8.855 8.455 1.00 91.44 118 GLU A C 1
ATOM 911 O O . GLU A 1 118 ? -19.441 9.631 8.666 1.00 91.44 118 GLU A O 1
ATOM 916 N N . ARG A 1 119 ? -17.293 9.064 8.969 1.00 82.75 119 ARG A N 1
ATOM 917 C CA . ARG A 1 119 ? -16.902 10.190 9.828 1.00 82.75 119 ARG A CA 1
ATOM 918 C C . ARG A 1 119 ? -15.952 11.167 9.120 1.00 82.75 119 ARG A C 1
ATOM 920 O O . ARG A 1 119 ? -15.188 11.841 9.824 1.00 82.75 119 ARG A O 1
ATOM 927 N N . LEU A 1 120 ? -15.907 11.146 7.786 1.00 77.19 120 LEU A N 1
ATOM 928 C CA . LEU A 1 120 ? -15.154 12.093 6.952 1.00 77.19 120 LEU A CA 1
ATOM 929 C C . LEU A 1 120 ? -15.934 13.390 6.707 1.00 77.19 120 LEU A C 1
ATOM 931 O O . LEU A 1 120 ? -17.181 13.341 6.634 1.00 77.19 120 LEU A O 1
#

Mean predicted aligned error: 3.99 Å

pLDDT: mean 95.99, std 3.85, range [77.19, 98.75]

Foldseek 3Di:
DVVVVCVVQPPDDDDDPDDDDDPVDDDDDDDDDDDCVVVVVVVQVVVCVVQDALLVLLLVLLLVLLVVCCVVVLDPPVVSVVLSVQLSVPDDGDRHDDPVRSVVSSVVSNVSSVVSSVVD